Protein AF-A0A2V9C885-F1 (afdb_monomer_lite)

Foldseek 3Di:
DDDPPPPPPCPPPQPLLNVLVPPDFQFFFVSLCVLLVVLVVLLVVLVCQLCVCVVPNPPHDNVSNVSSVVSNVSSVVSCVQQVSVPVGDPGGDPGPDDDPLRVQLVVCVVVDVDDSVVSSVVSVVD

Radius of gyration: 20.15 Å; chains: 1; bounding box: 49×38×55 Å

pLDDT: mean 78.36, std 16.47, range [33.12, 95.31]

Structure (mmCIF, N/CA/C/O backbone):
data_AF-A0A2V9C885-F1
#
_entry.id   AF-A0A2V9C885-F1
#
loop_
_atom_site.group_PDB
_atom_site.id
_atom_site.type_symbol
_atom_site.label_atom_id
_atom_site.label_alt_id
_atom_site.label_comp_id
_atom_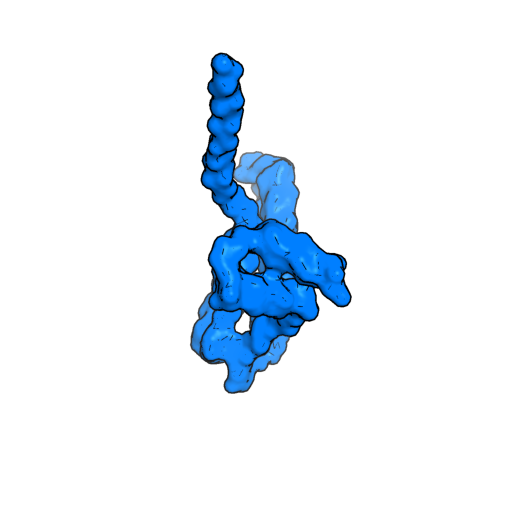site.label_asym_id
_atom_site.label_entity_id
_atom_site.label_seq_id
_atom_site.pdbx_PDB_ins_code
_atom_site.Cartn_x
_atom_site.Cartn_y
_atom_site.Cartn_z
_atom_site.occupancy
_atom_site.B_iso_or_equiv
_atom_site.auth_seq_id
_atom_site.auth_comp_id
_atom_site.auth_asym_id
_atom_site.auth_atom_id
_atom_site.pdbx_PDB_model_num
ATOM 1 N N . MET A 1 1 ? 27.050 26.940 30.603 1.00 33.62 1 MET A N 1
ATOM 2 C CA . MET A 1 1 ? 27.260 26.911 29.139 1.00 33.62 1 MET A CA 1
ATOM 3 C C . MET A 1 1 ? 26.594 25.635 28.635 1.00 33.62 1 MET A C 1
ATOM 5 O O . MET A 1 1 ? 27.182 24.571 28.735 1.00 33.62 1 MET A O 1
ATOM 9 N N . PHE A 1 2 ? 25.306 25.704 28.286 1.00 33.12 2 PHE A N 1
ATOM 10 C CA . PHE A 1 2 ? 24.509 24.533 27.901 1.00 33.12 2 PHE A CA 1
ATOM 11 C C . PHE A 1 2 ? 24.382 24.498 26.380 1.00 33.12 2 PHE A C 1
ATOM 13 O O . PHE A 1 2 ? 23.845 25.427 25.780 1.00 33.12 2 PHE A O 1
ATOM 20 N N . VAL A 1 3 ? 24.921 23.445 25.767 1.00 36.72 3 VAL A N 1
ATOM 21 C CA . VAL A 1 3 ? 24.807 23.185 24.332 1.00 36.72 3 VAL A CA 1
ATOM 22 C C . VAL A 1 3 ? 23.415 22.611 24.083 1.00 36.72 3 VAL A C 1
ATOM 24 O O . VAL A 1 3 ? 23.153 21.448 24.380 1.00 36.72 3 VAL A O 1
ATOM 27 N N . PHE A 1 4 ? 22.511 23.433 23.554 1.00 38.84 4 PHE A N 1
ATOM 28 C CA . PHE A 1 4 ? 21.297 22.940 22.914 1.00 38.84 4 PHE A CA 1
ATOM 29 C C . PHE A 1 4 ? 21.705 22.322 21.576 1.00 38.84 4 PHE A C 1
ATOM 31 O O . PHE A 1 4 ? 21.840 23.017 20.570 1.00 38.84 4 PHE A O 1
ATOM 38 N N . ALA A 1 5 ? 21.919 21.007 21.567 1.00 43.44 5 ALA A N 1
ATOM 39 C CA . ALA A 1 5 ? 21.829 20.230 20.342 1.00 43.44 5 ALA A CA 1
ATOM 40 C C . ALA A 1 5 ? 20.358 20.269 19.917 1.00 43.44 5 ALA A C 1
ATOM 42 O O . ALA A 1 5 ? 19.539 19.473 20.373 1.00 43.44 5 ALA A O 1
ATOM 43 N N . GLY A 1 6 ? 20.015 21.284 19.123 1.00 35.28 6 GLY A N 1
ATOM 44 C CA . GLY A 1 6 ? 18.735 21.375 18.448 1.00 35.28 6 GLY A CA 1
ATOM 45 C C . GLY A 1 6 ? 18.548 20.105 17.639 1.00 35.28 6 GLY A C 1
ATOM 46 O O . GLY A 1 6 ? 19.260 19.868 16.664 1.00 35.28 6 GLY A O 1
ATOM 47 N N . SER A 1 7 ? 17.614 19.271 18.080 1.00 40.09 7 SER A N 1
ATOM 48 C CA . SER A 1 7 ? 17.071 18.173 17.308 1.00 40.09 7 SER A CA 1
ATOM 49 C C . SER A 1 7 ? 16.477 18.794 16.054 1.00 40.09 7 SER A C 1
ATOM 51 O O . SER A 1 7 ? 15.375 19.347 16.066 1.00 40.09 7 SER A O 1
ATOM 53 N N . VAL A 1 8 ? 17.262 18.762 14.976 1.00 42.34 8 VAL A N 1
ATOM 54 C CA . VAL A 1 8 ? 16.789 19.021 13.625 1.00 42.34 8 VAL A CA 1
ATOM 55 C C . VAL A 1 8 ? 15.618 18.075 13.446 1.00 42.34 8 VAL A C 1
ATOM 57 O O . VAL A 1 8 ? 15.782 16.858 13.376 1.00 42.34 8 VAL A O 1
ATOM 60 N N . SER A 1 9 ? 14.420 18.647 13.495 1.00 39.31 9 SER A N 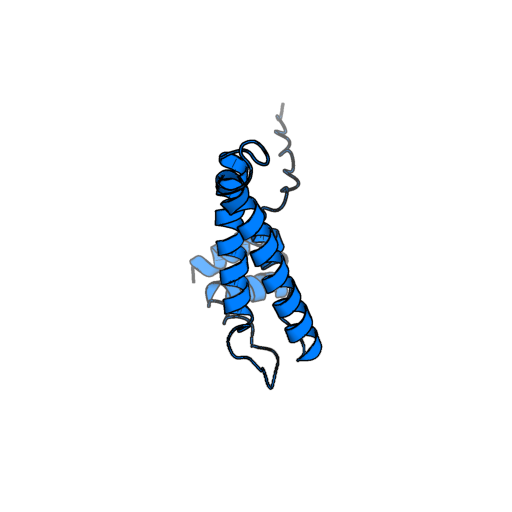1
ATOM 61 C CA . SER A 1 9 ? 13.195 17.945 13.182 1.00 39.31 9 SER A CA 1
ATOM 62 C C . SER A 1 9 ? 13.348 17.497 11.740 1.00 39.31 9 SER A C 1
ATOM 64 O O . SER A 1 9 ? 13.190 18.292 10.815 1.00 39.31 9 SER A O 1
ATOM 66 N N . LEU A 1 10 ? 13.718 16.229 11.558 1.00 40.81 10 LEU A N 1
ATOM 67 C CA . LEU A 1 10 ? 13.443 15.493 10.341 1.00 40.81 10 LEU A CA 1
ATOM 68 C C . LEU A 1 10 ? 11.928 15.577 10.185 1.00 40.81 10 LEU A C 1
ATOM 70 O O . LEU A 1 10 ? 11.185 14.784 10.759 1.00 40.81 10 LEU A O 1
ATOM 74 N N . ALA A 1 11 ? 11.458 16.591 9.461 1.00 40.53 11 ALA A N 1
ATOM 75 C CA . ALA A 1 11 ? 10.193 16.509 8.769 1.00 40.53 11 ALA A CA 1
ATOM 76 C C . ALA A 1 11 ? 10.325 15.256 7.901 1.00 40.53 11 ALA A C 1
ATOM 78 O O . ALA A 1 11 ? 10.942 15.297 6.839 1.00 40.53 11 ALA A O 1
ATOM 79 N N . SER A 1 12 ? 9.900 14.119 8.463 1.00 41.88 12 SER A N 1
ATOM 80 C CA . SER A 1 12 ? 10.065 12.802 7.873 1.00 41.88 12 SER A CA 1
ATOM 81 C C . SER A 1 12 ? 9.453 12.883 6.488 1.00 41.88 12 SER A C 1
ATOM 83 O O . SER A 1 12 ? 8.241 13.084 6.350 1.00 41.88 12 SER A O 1
ATOM 85 N N . ALA A 1 13 ? 10.295 12.826 5.457 1.00 48.34 13 ALA A N 1
ATOM 86 C CA . ALA A 1 13 ? 9.825 12.561 4.116 1.00 48.34 13 ALA A CA 1
ATOM 87 C C . ALA A 1 13 ? 9.169 11.187 4.212 1.00 48.34 13 ALA A C 1
ATOM 89 O O . ALA A 1 13 ? 9.879 10.184 4.261 1.00 48.34 13 ALA A O 1
ATOM 90 N N . ARG A 1 14 ? 7.835 11.169 4.370 1.00 62.25 14 ARG A N 1
ATOM 91 C CA . ARG A 1 14 ? 7.113 9.932 4.650 1.00 62.25 14 ARG A CA 1
ATOM 92 C C . ARG A 1 14 ? 7.539 8.895 3.631 1.00 62.25 14 ARG A C 1
ATOM 94 O O . ARG A 1 14 ? 7.468 9.162 2.425 1.00 62.25 14 ARG A O 1
ATOM 101 N N . THR A 1 15 ? 8.002 7.748 4.111 1.00 83.31 15 THR A N 1
ATOM 102 C CA . THR A 1 15 ? 8.416 6.670 3.217 1.00 83.31 15 THR A CA 1
ATOM 103 C C . THR A 1 15 ? 7.223 6.261 2.351 1.00 83.31 15 THR A C 1
ATOM 105 O O . THR A 1 15 ? 6.061 6.522 2.685 1.00 83.31 15 THR A O 1
ATOM 108 N N . TYR A 1 16 ? 7.481 5.635 1.201 1.00 85.69 16 TYR A N 1
ATOM 109 C CA . TYR A 1 16 ? 6.388 5.178 0.341 1.00 85.69 16 TYR A CA 1
ATOM 110 C C . TYR A 1 16 ? 5.411 4.278 1.115 1.00 85.69 16 TYR A C 1
ATOM 112 O O . TYR A 1 16 ? 4.201 4.463 1.003 1.00 85.69 16 TYR A O 1
ATOM 120 N N . ALA A 1 17 ? 5.933 3.398 1.976 1.00 83.31 17 ALA A N 1
ATOM 121 C CA . ALA A 1 17 ? 5.147 2.560 2.876 1.00 83.31 17 ALA A CA 1
ATOM 122 C C . ALA A 1 17 ? 4.227 3.376 3.792 1.00 83.31 17 ALA A C 1
ATOM 124 O O . ALA A 1 17 ? 3.013 3.199 3.736 1.00 83.31 17 ALA A O 1
ATOM 125 N N . GLU A 1 18 ? 4.765 4.356 4.521 1.00 84.88 18 GLU A N 1
ATOM 126 C CA . GLU A 1 18 ? 3.976 5.224 5.410 1.00 84.88 18 GLU A CA 1
ATOM 127 C C . GLU A 1 18 ? 2.871 5.985 4.659 1.00 84.88 18 GLU A C 1
ATOM 129 O O . GLU A 1 1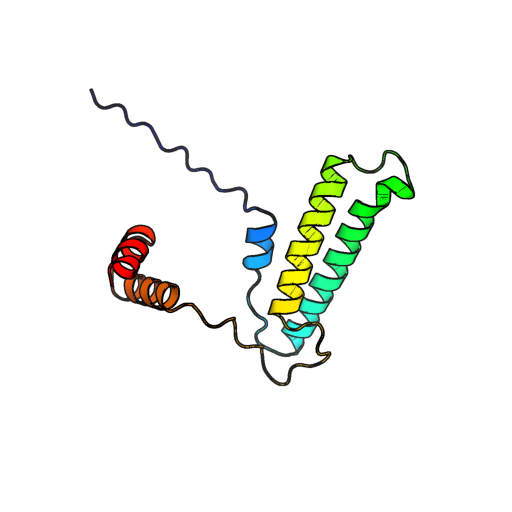8 ? 1.781 6.226 5.186 1.00 84.88 18 GLU A O 1
ATOM 134 N N . LYS A 1 19 ? 3.126 6.373 3.403 1.00 89.19 19 LYS A N 1
ATOM 135 C CA . LYS A 1 19 ? 2.119 7.025 2.560 1.00 89.19 19 LYS A CA 1
ATOM 136 C C . LYS A 1 19 ? 0.976 6.073 2.194 1.00 89.19 19 LYS A C 1
ATOM 138 O O . LYS A 1 19 ? -0.176 6.506 2.193 1.00 89.19 19 LYS A O 1
ATOM 143 N N . ILE A 1 20 ? 1.280 4.816 1.870 1.00 91.44 20 ILE A N 1
ATOM 144 C CA . ILE A 1 20 ? 0.274 3.802 1.522 1.00 91.44 20 ILE A CA 1
ATOM 145 C C . ILE A 1 20 ? -0.506 3.346 2.762 1.00 91.44 20 ILE A C 1
ATOM 147 O O . ILE A 1 20 ? -1.734 3.256 2.715 1.00 91.44 20 ILE A O 1
ATOM 151 N N . GLU A 1 21 ? 0.173 3.134 3.887 1.00 86.00 21 GLU A N 1
ATOM 152 C CA . GLU A 1 21 ? -0.444 2.790 5.175 1.00 86.00 21 GLU A CA 1
ATOM 153 C C . GLU A 1 21 ? -1.381 3.893 5.678 1.00 86.00 21 GLU A C 1
ATOM 155 O O . GLU A 1 21 ? -2.448 3.611 6.229 1.00 86.00 21 GLU A O 1
ATOM 160 N N . GLY A 1 22 ? -1.029 5.156 5.419 1.00 85.62 22 GLY A N 1
ATOM 161 C CA . GLY A 1 22 ? -1.848 6.318 5.755 1.00 85.62 22 GLY A CA 1
ATOM 162 C C . GLY A 1 22 ? -3.158 6.442 4.966 1.00 85.62 22 GLY A C 1
ATOM 163 O O . GLY A 1 22 ? -3.972 7.306 5.293 1.00 85.62 22 GLY A O 1
ATOM 164 N N . ILE A 1 23 ? -3.396 5.617 3.939 1.00 86.94 23 ILE A N 1
ATOM 165 C CA . ILE A 1 23 ? -4.672 5.609 3.211 1.00 86.94 23 ILE A CA 1
ATOM 166 C C . ILE A 1 23 ? -5.741 5.017 4.135 1.00 86.94 23 ILE A C 1
ATOM 168 O O . ILE A 1 23 ? -5.640 3.841 4.466 1.00 86.94 23 ILE A O 1
ATOM 172 N N . PRO A 1 24 ? -6.788 5.752 4.540 1.00 88.06 24 PRO A N 1
ATOM 173 C CA . PRO A 1 24 ? -7.772 5.231 5.485 1.00 88.06 24 PRO A CA 1
ATOM 174 C C . PRO A 1 24 ? -8.525 4.024 4.914 1.00 88.06 24 PRO A C 1
ATOM 176 O O . PRO A 1 24 ? -8.744 3.937 3.699 1.00 88.06 24 PRO A O 1
ATOM 179 N N . TYR A 1 25 ? -8.981 3.131 5.796 1.00 85.75 25 TYR A N 1
ATOM 180 C CA . TYR A 1 25 ? -9.855 2.020 5.413 1.00 85.75 25 TYR A CA 1
ATOM 181 C C . TYR A 1 25 ? -11.106 2.529 4.681 1.00 85.75 25 TYR A C 1
ATOM 183 O O . TYR A 1 25 ? -11.554 3.654 4.934 1.00 85.75 25 TYR A O 1
ATOM 191 N N . PRO A 1 26 ? -11.630 1.770 3.706 1.00 87.75 26 PRO A N 1
ATOM 192 C CA . PRO A 1 26 ? -12.836 2.167 3.002 1.00 87.75 26 PRO A CA 1
ATOM 193 C C . PRO A 1 26 ? -14.037 2.222 3.943 1.00 87.75 26 PRO A C 1
ATOM 195 O O . PRO A 1 26 ? -14.205 1.326 4.761 1.00 87.75 26 PRO A O 1
ATOM 198 N N . THR A 1 27 ? -14.861 3.263 3.828 1.00 87.00 27 THR A N 1
ATOM 199 C CA . THR A 1 27 ? -16.037 3.467 4.700 1.00 87.00 27 THR A CA 1
ATOM 200 C C . THR A 1 27 ? -17.303 2.818 4.157 1.00 87.00 27 THR A C 1
ATOM 202 O O . THR A 1 27 ? -18.191 2.447 4.920 1.00 87.00 27 THR A O 1
ATOM 205 N N . ASP A 1 28 ? -17.386 2.667 2.839 1.00 85.06 28 ASP A N 1
ATOM 206 C CA . ASP A 1 28 ? -18.520 2.082 2.136 1.00 85.06 28 ASP A CA 1
ATOM 207 C C . ASP A 1 28 ? -18.062 1.360 0.859 1.00 85.06 28 ASP A C 1
ATOM 209 O O . ASP A 1 28 ? -16.879 1.342 0.497 1.00 85.06 28 ASP A O 1
ATOM 213 N N . GLN A 1 29 ? -19.014 0.739 0.165 1.00 85.12 29 GLN A N 1
ATOM 214 C CA . GLN A 1 29 ? -18.733 -0.027 -1.041 1.00 85.12 29 GLN A CA 1
ATOM 215 C C . GLN A 1 29 ? -18.215 0.835 -2.206 1.00 85.12 29 GLN A C 1
ATOM 217 O O . GLN A 1 29 ? -17.377 0.368 -2.984 1.00 85.12 29 GLN A O 1
ATOM 222 N N . ALA A 1 30 ? -18.711 2.062 -2.369 1.00 88.12 30 ALA A N 1
ATOM 223 C CA . ALA A 1 30 ? -18.286 2.936 -3.457 1.00 88.12 30 ALA A CA 1
ATOM 224 C C . ALA A 1 30 ? -16.836 3.397 -3.238 1.00 88.12 30 ALA A C 1
ATOM 226 O O . ALA A 1 30 ? -16.017 3.332 -4.161 1.00 88.12 30 ALA A O 1
ATOM 227 N N . ASP A 1 31 ? -16.496 3.769 -2.003 1.00 89.88 31 ASP A N 1
ATOM 228 C CA . ASP A 1 31 ? -15.139 4.118 -1.591 1.00 89.88 31 ASP A CA 1
ATOM 229 C C . ASP A 1 31 ? -14.184 2.920 -1.702 1.00 89.88 31 ASP A C 1
ATOM 231 O O . ASP A 1 31 ? -13.084 3.048 -2.243 1.00 89.88 31 ASP A O 1
ATOM 235 N N . TRP A 1 32 ? -14.626 1.717 -1.318 1.00 89.81 32 TRP A N 1
ATOM 236 C CA . TRP A 1 32 ? -13.859 0.486 -1.530 1.00 89.81 32 TRP A CA 1
ATOM 237 C C . TRP A 1 32 ? -13.535 0.247 -3.006 1.00 89.81 32 TRP A C 1
ATOM 239 O O . TRP A 1 32 ? -12.368 0.049 -3.353 1.00 89.81 32 TRP A O 1
ATOM 249 N N . ARG A 1 33 ? -14.527 0.337 -3.907 1.00 90.00 33 ARG A N 1
ATOM 250 C CA . ARG A 1 33 ? -14.291 0.179 -5.356 1.00 90.00 33 ARG A CA 1
ATOM 251 C C . ARG A 1 33 ? -13.285 1.205 -5.865 1.00 90.00 33 ARG A C 1
ATOM 253 O O . ARG A 1 33 ? -12.395 0.856 -6.642 1.00 90.00 33 ARG A O 1
ATOM 260 N N . LYS A 1 34 ? -13.398 2.455 -5.411 1.00 92.81 34 LYS A N 1
ATOM 261 C CA . LYS A 1 34 ? -12.488 3.542 -5.784 1.00 92.81 34 LYS A CA 1
ATOM 262 C C . LYS A 1 34 ? -11.059 3.273 -5.308 1.00 92.81 34 LYS A C 1
ATOM 264 O O . LYS A 1 34 ? -10.135 3.365 -6.118 1.00 92.81 34 LYS A O 1
ATOM 269 N N . LYS A 1 35 ? -10.876 2.905 -4.036 1.00 92.94 35 LYS A N 1
ATOM 270 C CA . LYS A 1 35 ? -9.568 2.615 -3.427 1.00 92.94 35 LYS A CA 1
ATOM 271 C C . LYS A 1 35 ? -8.918 1.378 -4.040 1.00 92.94 35 LYS A C 1
ATOM 273 O O . LYS A 1 35 ? -7.777 1.464 -4.481 1.00 92.94 35 LYS A O 1
ATOM 278 N N . CYS A 1 36 ? -9.648 0.274 -4.188 1.00 92.50 36 CYS A N 1
ATOM 279 C CA . CYS A 1 36 ? -9.139 -0.923 -4.860 1.00 92.50 36 CYS A CA 1
ATOM 280 C C . CYS A 1 36 ? -8.831 -0.674 -6.343 1.00 92.50 36 CYS A C 1
ATOM 282 O O . CYS A 1 36 ? -7.843 -1.181 -6.867 1.00 92.50 36 CYS A O 1
ATOM 284 N N . GLY A 1 37 ? -9.644 0.126 -7.038 1.00 93.50 37 GLY A N 1
ATOM 285 C CA . GLY A 1 37 ? -9.359 0.538 -8.412 1.00 93.50 37 GLY A CA 1
ATOM 286 C C . GLY A 1 37 ? -8.092 1.390 -8.519 1.00 93.50 37 GLY A C 1
ATOM 287 O O . GLY A 1 37 ? -7.310 1.210 -9.449 1.00 93.50 37 GLY A O 1
ATOM 288 N N . TRP A 1 38 ? -7.868 2.295 -7.564 1.00 95.12 38 TRP A N 1
ATOM 289 C CA . TRP A 1 38 ? -6.636 3.078 -7.490 1.00 95.12 38 TRP A CA 1
ATOM 290 C C . TRP A 1 38 ? -5.416 2.200 -7.194 1.00 95.12 38 TRP A C 1
ATOM 292 O O . TRP A 1 38 ? -4.447 2.283 -7.943 1.00 95.12 38 TRP A O 1
ATOM 302 N N . LEU A 1 39 ? -5.491 1.314 -6.193 1.00 94.38 39 LEU A N 1
ATOM 303 C CA . LEU A 1 39 ? -4.399 0.402 -5.832 1.00 94.38 39 LEU A CA 1
ATOM 304 C C . LEU A 1 39 ? -3.968 -0.465 -7.022 1.00 94.38 39 LEU A C 1
ATOM 306 O O . LEU A 1 39 ? -2.786 -0.509 -7.346 1.00 94.38 39 LEU A O 1
ATOM 310 N N . ARG A 1 40 ? -4.924 -1.066 -7.747 1.00 94.00 40 ARG A N 1
ATOM 311 C CA . ARG A 1 40 ? -4.626 -1.870 -8.947 1.00 94.00 40 ARG A CA 1
ATOM 312 C C . ARG A 1 40 ? -3.911 -1.070 -10.036 1.00 94.00 40 ARG A C 1
ATOM 314 O O . ARG A 1 40 ? -2.965 -1.565 -10.641 1.00 94.00 40 ARG A O 1
ATOM 321 N N . ARG A 1 41 ? -4.351 0.168 -10.293 1.00 94.94 41 ARG A N 1
ATOM 322 C CA . ARG A 1 41 ? -3.696 1.047 -11.279 1.00 94.94 41 ARG A CA 1
ATOM 323 C C . ARG A 1 41 ? -2.285 1.423 -10.846 1.00 94.94 41 ARG A C 1
ATOM 325 O O . ARG A 1 41 ? -1.383 1.450 -11.676 1.00 94.94 41 ARG A O 1
ATOM 332 N N . GLU A 1 42 ? -2.099 1.705 -9.564 1.00 95.31 42 GLU A N 1
ATOM 333 C CA . GLU A 1 42 ? -0.800 2.087 -9.021 1.00 95.31 42 GLU A CA 1
ATOM 334 C C . GLU A 1 42 ? 0.186 0.908 -9.030 1.00 95.31 42 GLU A C 1
ATOM 336 O O . GLU A 1 42 ? 1.344 1.094 -9.397 1.00 95.31 42 GLU A O 1
ATOM 341 N N . ILE A 1 43 ? -0.279 -0.317 -8.757 1.00 94.12 43 ILE A N 1
ATOM 342 C CA . ILE A 1 43 ? 0.520 -1.541 -8.932 1.00 94.12 43 ILE A CA 1
ATOM 343 C C . ILE A 1 43 ? 0.945 -1.698 -10.385 1.00 94.12 43 ILE A C 1
ATOM 345 O O . ILE A 1 43 ? 2.133 -1.857 -10.647 1.00 94.12 43 ILE A O 1
ATOM 349 N N . ALA A 1 44 ? 0.015 -1.588 -11.337 1.00 93.94 44 ALA A N 1
ATOM 350 C CA . ALA A 1 44 ? 0.343 -1.697 -12.757 1.00 93.94 44 ALA A CA 1
ATOM 351 C C . ALA A 1 44 ? 1.378 -0.641 -13.189 1.00 93.94 44 ALA A C 1
ATOM 353 O O . ALA A 1 44 ? 2.311 -0.944 -13.935 1.00 93.94 44 ALA A O 1
ATOM 354 N N . ARG A 1 45 ? 1.266 0.590 -12.670 1.00 92.31 45 ARG A N 1
ATOM 355 C CA . ARG A 1 45 ? 2.245 1.660 -12.907 1.00 92.31 45 ARG A CA 1
ATOM 356 C C . ARG A 1 45 ? 3.631 1.289 -12.371 1.00 92.31 45 ARG A C 1
ATOM 358 O O . ARG A 1 45 ? 4.619 1.457 -13.080 1.00 92.31 45 ARG A O 1
ATOM 365 N N . GLN A 1 46 ? 3.717 0.782 -11.142 1.00 93.50 46 GLN A N 1
ATOM 366 C CA . GLN A 1 46 ? 4.990 0.380 -10.533 1.00 93.50 46 GLN A CA 1
ATOM 367 C C . GLN A 1 46 ? 5.582 -0.863 -11.214 1.00 93.50 46 GLN A C 1
ATOM 369 O O . GLN A 1 46 ? 6.787 -0.915 -11.443 1.00 93.50 46 GLN A O 1
ATOM 374 N N . GLN A 1 47 ? 4.753 -1.825 -11.623 1.00 92.56 47 GLN A N 1
ATOM 375 C CA . GLN A 1 47 ? 5.182 -2.984 -12.409 1.00 92.56 47 GLN A CA 1
ATOM 376 C C . GLN A 1 47 ? 5.771 -2.561 -13.757 1.00 92.56 47 GLN A C 1
ATOM 378 O O . GLN A 1 47 ? 6.816 -3.078 -14.140 1.00 92.56 47 GLN A O 1
ATOM 383 N N . ASN A 1 48 ? 5.159 -1.589 -14.443 1.00 89.94 48 ASN A N 1
ATOM 384 C CA . ASN A 1 48 ? 5.690 -1.047 -15.693 1.00 89.94 48 ASN A CA 1
ATOM 385 C C . ASN A 1 48 ? 7.070 -0.393 -15.500 1.00 89.94 48 ASN A C 1
ATOM 387 O O . ASN A 1 48 ? 7.978 -0.625 -16.293 1.00 89.94 48 ASN A O 1
ATOM 391 N N . ILE A 1 49 ? 7.271 0.352 -14.407 1.00 89.31 49 ILE A N 1
ATOM 392 C CA . ILE A 1 49 ? 8.591 0.906 -14.066 1.00 89.31 49 ILE A CA 1
ATOM 393 C C . ILE A 1 49 ? 9.581 -0.223 -13.764 1.00 89.31 49 ILE A C 1
ATOM 395 O O . ILE A 1 49 ? 10.694 -0.213 -14.285 1.00 89.31 49 ILE A O 1
ATOM 399 N N . ALA A 1 50 ? 9.176 -1.220 -12.977 1.00 87.19 50 ALA A N 1
ATOM 400 C CA . ALA A 1 50 ? 10.016 -2.351 -12.591 1.00 87.19 50 ALA A CA 1
ATOM 401 C C . ALA A 1 50 ? 10.447 -3.243 -13.773 1.00 87.19 50 ALA A C 1
ATOM 403 O O . ALA A 1 50 ? 11.507 -3.869 -13.689 1.00 87.19 50 ALA A O 1
ATOM 404 N N . SER A 1 51 ? 9.645 -3.312 -14.843 1.00 83.31 51 SER A N 1
ATOM 405 C CA . SER A 1 51 ? 9.919 -4.090 -16.060 1.00 83.31 51 SER A CA 1
ATOM 406 C C . SER A 1 51 ? 10.464 -3.258 -17.225 1.00 83.31 51 SER A C 1
ATOM 408 O O . SER A 1 51 ? 10.980 -3.816 -18.188 1.00 83.31 51 SER A O 1
ATOM 410 N N . SER A 1 52 ? 10.421 -1.927 -17.150 1.00 75.81 52 SER A N 1
ATOM 411 C CA . SER A 1 52 ? 10.905 -1.026 -18.209 1.00 75.81 52 SER A CA 1
ATOM 412 C C . SER A 1 52 ? 12.326 -1.343 -18.701 1.00 75.81 52 SER A C 1
ATOM 414 O O . SER A 1 52 ? 12.588 -1.257 -19.899 1.00 75.81 52 SER A O 1
ATOM 416 N N . GLY A 1 53 ? 13.214 -1.798 -17.808 1.00 59.31 53 GLY A N 1
ATOM 417 C CA . GLY A 1 53 ? 14.584 -2.196 -18.131 1.00 59.31 53 GLY A CA 1
ATOM 418 C C . GLY A 1 53 ? 14.704 -3.356 -19.122 1.00 59.31 53 GLY A C 1
ATOM 419 O O . GLY A 1 53 ? 15.741 -3.470 -19.768 1.00 59.31 53 GLY A O 1
ATOM 420 N N . THR A 1 54 ? 13.665 -4.187 -19.282 1.00 60.22 54 THR A N 1
ATOM 421 C CA . THR A 1 54 ? 13.657 -5.294 -20.255 1.00 60.22 54 THR A CA 1
ATOM 422 C C . THR A 1 54 ? 13.151 -4.884 -21.636 1.00 60.22 54 THR A C 1
ATOM 424 O O . THR A 1 54 ? 13.521 -5.505 -22.625 1.00 60.22 54 THR A O 1
ATOM 427 N N . THR A 1 55 ? 12.312 -3.848 -21.719 1.00 62.25 55 THR A N 1
ATOM 428 C CA . THR A 1 55 ? 11.635 -3.431 -22.963 1.00 62.25 55 THR A CA 1
ATOM 429 C C . THR A 1 55 ? 12.240 -2.176 -23.591 1.00 62.25 55 THR A C 1
ATOM 431 O O . THR A 1 55 ? 12.225 -2.046 -24.811 1.00 62.25 55 THR A O 1
ATOM 434 N N . GLN A 1 56 ? 12.785 -1.259 -22.785 1.00 62.06 56 GLN A N 1
ATOM 435 C CA . GLN A 1 56 ? 13.451 -0.035 -23.242 1.00 62.06 56 GLN A CA 1
ATOM 436 C C . GLN A 1 56 ? 14.667 0.260 -22.347 1.00 62.06 56 GLN A C 1
ATOM 438 O O . GLN A 1 56 ? 14.537 0.938 -21.315 1.00 62.06 56 GLN A O 1
ATOM 443 N N . PRO A 1 57 ? 15.856 -0.249 -22.727 1.00 59.62 57 PRO A N 1
ATOM 444 C CA . PRO A 1 57 ? 17.096 -0.002 -22.002 1.00 59.62 57 PRO A CA 1
ATOM 445 C C . PRO A 1 57 ? 17.334 1.505 -21.827 1.00 59.62 57 PRO A C 1
ATOM 447 O O . PRO A 1 57 ? 17.293 2.257 -22.796 1.00 59.62 57 PRO A O 1
ATOM 450 N N . GLY A 1 58 ? 17.572 1.949 -20.588 1.00 63.88 58 GLY A N 1
ATOM 451 C CA . GLY A 1 58 ? 17.903 3.346 -20.267 1.00 63.88 58 GLY A CA 1
ATOM 452 C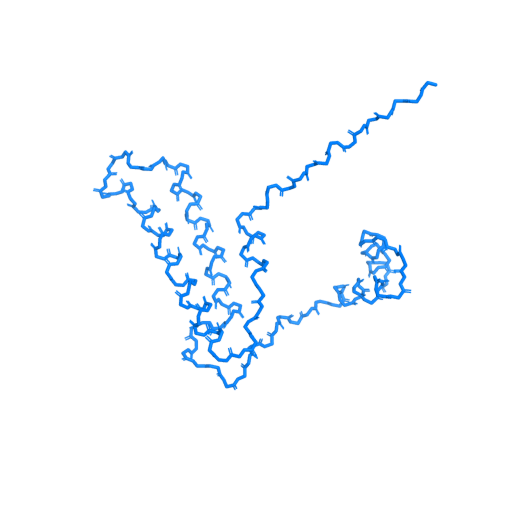 C . GLY A 1 58 ? 16.749 4.224 -19.764 1.00 63.88 58 GLY A C 1
ATOM 453 O O . GLY A 1 58 ? 17.006 5.347 -19.345 1.00 63.88 58 GLY A O 1
ATOM 454 N N . THR A 1 59 ? 15.505 3.731 -19.735 1.00 75.94 59 THR A N 1
ATOM 455 C CA . THR A 1 59 ? 14.347 4.544 -19.293 1.00 75.94 59 THR A CA 1
ATOM 456 C C . THR A 1 59 ? 14.340 4.808 -17.782 1.00 75.94 59 THR A C 1
ATOM 458 O O . THR A 1 59 ? 14.016 5.906 -17.339 1.00 75.94 59 THR A O 1
ATOM 461 N N . PHE A 1 60 ? 14.718 3.813 -16.976 1.00 79.94 60 PHE A N 1
ATOM 462 C CA . PHE A 1 60 ? 14.793 3.921 -15.517 1.00 79.94 60 PHE A CA 1
ATOM 463 C C . PHE A 1 60 ? 16.039 3.204 -14.993 1.00 79.94 60 PHE A C 1
ATOM 465 O O . PHE A 1 60 ? 16.394 2.131 -15.492 1.00 79.94 60 PHE A O 1
ATOM 472 N N . SER A 1 61 ? 16.688 3.770 -13.969 1.00 84.50 61 SER A N 1
ATOM 473 C CA . SER A 1 61 ? 17.863 3.159 -13.334 1.00 84.50 61 SER A CA 1
ATOM 474 C C . SER A 1 61 ? 17.514 1.830 -12.651 1.00 84.50 61 SER A C 1
ATOM 476 O O . SER A 1 61 ? 16.372 1.613 -12.244 1.00 84.50 61 SER A O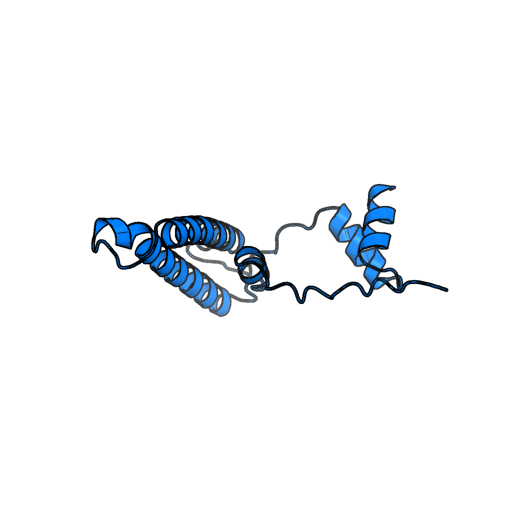 1
ATOM 478 N N . TYR A 1 62 ? 18.503 0.944 -12.479 1.00 83.62 62 TYR A N 1
ATOM 479 C CA . TYR A 1 62 ? 18.324 -0.318 -11.744 1.00 83.62 62 TYR A CA 1
ATOM 480 C C . TYR A 1 62 ? 17.777 -0.088 -10.325 1.00 83.62 62 TYR A C 1
ATOM 482 O O . TYR A 1 62 ? 16.873 -0.790 -9.878 1.00 83.62 62 TYR A O 1
ATOM 490 N N . GLU A 1 63 ? 18.268 0.948 -9.644 1.00 85.62 63 GLU A N 1
ATOM 491 C CA . GLU A 1 63 ? 17.771 1.355 -8.328 1.00 85.62 63 GLU A CA 1
ATOM 492 C C . GLU A 1 63 ? 16.291 1.762 -8.377 1.00 85.62 63 GLU A C 1
ATOM 494 O O . GLU A 1 63 ? 15.498 1.315 -7.552 1.00 85.62 63 GLU A O 1
ATOM 499 N N . THR A 1 64 ? 15.882 2.522 -9.398 1.00 85.62 64 THR A N 1
ATOM 500 C CA . THR A 1 64 ? 14.475 2.911 -9.586 1.00 85.62 64 THR A CA 1
ATOM 501 C C . THR A 1 64 ? 13.584 1.692 -9.826 1.00 85.62 64 THR A C 1
ATOM 503 O O . THR A 1 64 ? 12.480 1.613 -9.287 1.00 85.62 64 THR A O 1
ATOM 506 N N . GLN A 1 65 ? 14.065 0.706 -10.586 1.00 86.31 65 GLN A N 1
ATOM 507 C CA . GLN A 1 65 ? 13.353 -0.556 -10.800 1.00 86.31 65 GLN A CA 1
ATOM 508 C C . GLN A 1 65 ? 13.224 -1.359 -9.498 1.00 86.31 65 GLN A C 1
ATOM 510 O O . GLN A 1 65 ? 12.157 -1.908 -9.224 1.00 86.31 65 GLN A O 1
ATOM 515 N N . ALA A 1 66 ? 14.274 -1.406 -8.672 1.00 86.69 66 ALA A N 1
ATOM 516 C CA . ALA A 1 66 ? 14.244 -2.070 -7.369 1.00 86.69 66 ALA A CA 1
ATOM 517 C C . ALA A 1 66 ? 13.261 -1.388 -6.400 1.00 86.69 66 ALA A C 1
ATOM 519 O O . ALA A 1 66 ? 12.442 -2.065 -5.775 1.00 86.69 66 ALA A O 1
ATOM 520 N N . ILE A 1 67 ? 13.267 -0.052 -6.338 1.00 88.69 67 ILE A N 1
ATOM 521 C CA . ILE A 1 67 ? 12.295 0.732 -5.563 1.00 88.69 67 ILE A CA 1
ATOM 522 C C . ILE A 1 67 ? 10.871 0.447 -6.050 1.00 88.69 67 ILE A C 1
ATOM 524 O O . ILE A 1 67 ? 9.978 0.217 -5.238 1.00 88.69 67 ILE A O 1
ATOM 528 N N . ALA A 1 68 ? 10.649 0.398 -7.365 1.00 89.62 68 ALA A N 1
ATOM 529 C CA . ALA A 1 68 ? 9.339 0.088 -7.924 1.00 89.62 68 ALA A CA 1
ATOM 530 C C . ALA A 1 68 ? 8.847 -1.315 -7.527 1.00 89.62 68 ALA A C 1
ATOM 532 O O . ALA A 1 68 ? 7.680 -1.466 -7.173 1.00 89.62 68 ALA A O 1
ATOM 533 N N . ARG A 1 69 ? 9.726 -2.328 -7.490 1.00 88.75 69 ARG A N 1
ATOM 534 C CA . ARG A 1 69 ? 9.380 -3.678 -6.994 1.00 88.75 69 ARG A CA 1
ATOM 535 C C . ARG A 1 69 ? 8.975 -3.666 -5.519 1.00 88.75 69 ARG A C 1
ATOM 537 O O . ARG A 1 69 ? 7.970 -4.276 -5.167 1.00 88.75 69 ARG A O 1
ATOM 544 N N . ASN A 1 70 ? 9.703 -2.935 -4.674 1.00 89.88 70 ASN A N 1
ATOM 545 C CA . ASN A 1 70 ? 9.342 -2.782 -3.260 1.00 89.88 70 ASN A CA 1
ATOM 546 C C . ASN A 1 70 ? 7.991 -2.069 -3.097 1.00 89.88 70 ASN A C 1
ATOM 548 O O . ASN A 1 70 ? 7.151 -2.502 -2.311 1.00 89.88 70 ASN A O 1
ATOM 552 N N . ASN A 1 71 ? 7.744 -1.028 -3.896 1.00 92.81 71 ASN A N 1
ATOM 553 C CA . ASN A 1 71 ? 6.471 -0.313 -3.903 1.00 92.81 71 ASN A CA 1
ATOM 554 C C . ASN A 1 71 ? 5.297 -1.226 -4.291 1.00 92.81 71 ASN A C 1
ATOM 556 O O . ASN A 1 71 ? 4.228 -1.106 -3.698 1.00 92.81 71 ASN A O 1
ATOM 560 N N . VAL A 1 72 ? 5.483 -2.141 -5.256 1.00 92.50 72 VAL A N 1
ATOM 561 C CA . VAL A 1 72 ? 4.466 -3.149 -5.613 1.00 92.50 72 VAL A CA 1
ATOM 562 C C . VAL A 1 72 ? 4.096 -3.989 -4.393 1.00 92.50 72 VAL A C 1
ATOM 564 O O . VAL A 1 72 ? 2.916 -4.075 -4.074 1.00 92.50 72 VAL A O 1
ATOM 567 N N . ALA A 1 73 ? 5.079 -4.514 -3.655 1.00 89.56 73 ALA A N 1
ATOM 568 C CA . ALA A 1 73 ? 4.814 -5.318 -2.461 1.00 89.56 73 ALA A CA 1
ATOM 569 C C . ALA A 1 73 ? 4.035 -4.539 -1.382 1.00 89.56 73 ALA A C 1
ATOM 571 O O . ALA A 1 73 ? 3.090 -5.066 -0.794 1.00 89.56 73 ALA A O 1
ATOM 572 N N . THR A 1 74 ? 4.372 -3.263 -1.157 1.00 92.62 74 THR A N 1
ATOM 573 C CA . THR A 1 74 ? 3.619 -2.381 -0.249 1.00 92.62 74 THR A CA 1
ATOM 574 C C . THR A 1 74 ? 2.159 -2.213 -0.690 1.00 92.62 74 THR A C 1
ATOM 576 O O . THR A 1 74 ? 1.242 -2.291 0.129 1.00 92.62 74 THR A O 1
ATOM 579 N N . LEU A 1 75 ? 1.920 -1.979 -1.982 1.00 93.75 75 LEU A N 1
ATOM 580 C CA . LEU A 1 75 ? 0.569 -1.805 -2.521 1.00 93.75 75 LEU A CA 1
ATOM 581 C C . LEU A 1 75 ? -0.242 -3.104 -2.488 1.00 93.75 75 LEU A C 1
ATOM 583 O O . LEU A 1 75 ? -1.431 -3.057 -2.176 1.00 93.75 75 LEU A O 1
ATOM 587 N N . ASP A 1 76 ? 0.390 -4.242 -2.779 1.00 91.31 76 ASP A N 1
ATOM 588 C CA . ASP A 1 76 ? -0.232 -5.567 -2.716 1.00 91.31 76 ASP A CA 1
ATOM 589 C C . ASP A 1 76 ? -0.657 -5.903 -1.285 1.00 91.31 76 ASP A C 1
ATOM 591 O O . ASP A 1 76 ? -1.793 -6.330 -1.061 1.00 91.31 76 ASP A O 1
ATOM 595 N N . SER A 1 77 ? 0.203 -5.614 -0.299 1.00 89.94 77 SER A N 1
ATOM 596 C CA . SER A 1 77 ? -0.158 -5.726 1.118 1.00 89.94 77 SER A CA 1
ATOM 597 C C . SER A 1 77 ? -1.399 -4.889 1.424 1.00 89.94 77 SER A C 1
ATOM 599 O O . SER A 1 77 ? -2.352 -5.382 2.027 1.00 89.94 77 SER A O 1
ATOM 601 N N . ARG 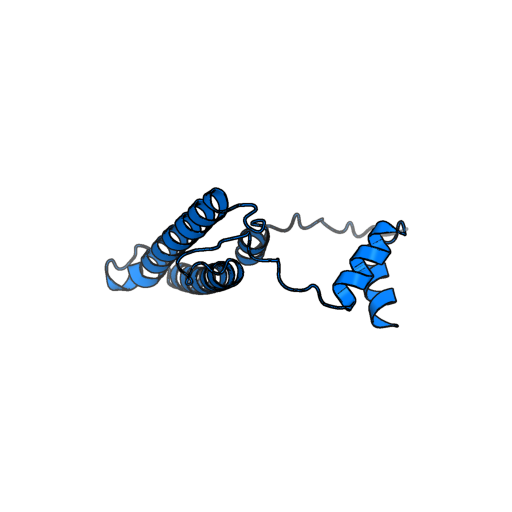A 1 78 ? -1.456 -3.645 0.928 1.00 91.12 78 ARG A N 1
ATOM 602 C CA . ARG A 1 78 ? -2.615 -2.775 1.157 1.00 91.12 78 ARG A CA 1
ATOM 603 C C . ARG A 1 78 ? -3.877 -3.221 0.416 1.00 91.12 78 ARG A C 1
ATOM 605 O O . ARG A 1 78 ? -4.988 -3.001 0.896 1.00 91.12 78 ARG A O 1
ATOM 612 N N . MET A 1 79 ? -3.742 -3.859 -0.744 1.00 91.25 79 MET A N 1
ATOM 613 C CA . MET A 1 79 ? -4.873 -4.503 -1.415 1.00 91.25 79 MET A CA 1
ATOM 614 C C . MET A 1 79 ? -5.423 -5.675 -0.609 1.00 91.25 79 MET A C 1
ATOM 616 O O . MET A 1 79 ? -6.642 -5.854 -0.576 1.00 91.25 79 MET A O 1
ATOM 620 N N . SER A 1 80 ? -4.544 -6.454 0.024 1.00 88.25 80 SER A N 1
ATOM 621 C CA . SER A 1 80 ? -4.938 -7.548 0.911 1.00 88.25 80 SER A CA 1
ATOM 622 C C . SER A 1 80 ? -5.684 -7.022 2.137 1.00 88.25 80 SER A C 1
ATOM 624 O O . SER A 1 80 ? -6.786 -7.490 2.411 1.00 88.25 80 SER A O 1
ATOM 626 N N . ASP A 1 81 ? -5.151 -5.989 2.793 1.00 87.25 81 ASP A N 1
ATOM 627 C CA . ASP A 1 81 ? -5.791 -5.274 3.908 1.00 87.25 81 ASP A CA 1
ATOM 628 C C . ASP A 1 81 ? -7.217 -4.815 3.574 1.00 87.25 81 ASP A C 1
ATOM 630 O O . ASP A 1 81 ? -8.149 -4.957 4.362 1.00 87.25 81 ASP A O 1
ATOM 634 N N . PHE A 1 82 ? -7.412 -4.256 2.378 1.00 88.62 82 PHE A N 1
ATOM 635 C CA . PHE A 1 82 ? -8.724 -3.794 1.922 1.00 88.62 82 PHE A CA 1
ATOM 636 C C . PHE A 1 82 ? -9.582 -4.914 1.326 1.00 88.62 82 PHE A C 1
ATOM 638 O O . PHE A 1 82 ? -10.686 -4.645 0.851 1.00 88.62 82 PHE A O 1
ATOM 645 N N . HIS A 1 83 ? -9.102 -6.158 1.323 1.00 87.00 83 HIS A N 1
ATOM 646 C CA . HIS A 1 83 ? -9.766 -7.313 0.724 1.00 87.00 83 HIS A CA 1
ATOM 647 C C . HIS A 1 83 ? -10.164 -7.083 -0.741 1.00 87.00 83 HIS A C 1
ATOM 649 O O . HIS A 1 83 ? -11.221 -7.508 -1.200 1.00 87.00 83 HIS A O 1
ATOM 655 N N . CYS A 1 84 ? -9.314 -6.418 -1.526 1.00 87.81 84 CYS A N 1
ATOM 656 C CA . CYS A 1 84 ? -9.622 -6.099 -2.920 1.00 87.81 84 CYS A CA 1
ATOM 657 C C . CYS A 1 84 ? -9.810 -7.344 -3.815 1.00 87.81 84 CYS A C 1
ATOM 659 O O . CYS A 1 84 ? -10.368 -7.228 -4.907 1.00 87.81 84 CYS A O 1
ATOM 661 N N . ASN A 1 85 ? -9.376 -8.527 -3.374 1.00 82.00 85 ASN A N 1
ATOM 662 C CA . ASN A 1 85 ? -9.442 -9.774 -4.145 1.00 82.00 85 ASN A CA 1
ATOM 663 C C . ASN A 1 85 ? -10.787 -10.512 -4.034 1.00 82.00 85 ASN A C 1
ATOM 665 O O . ASN A 1 85 ? -11.055 -11.391 -4.845 1.00 82.00 85 ASN A O 1
ATOM 669 N N . THR A 1 86 ? -11.656 -10.159 -3.081 1.00 75.44 86 THR A N 1
ATOM 670 C CA . THR A 1 86 ? -12.929 -10.872 -2.848 1.00 75.44 86 THR A CA 1
ATOM 671 C C . THR A 1 86 ? -14.065 -10.441 -3.784 1.00 75.44 86 THR A C 1
ATOM 673 O O . THR A 1 86 ? -15.155 -11.000 -3.730 1.00 75.44 86 THR A O 1
ATOM 676 N N . GLY A 1 87 ? -13.840 -9.452 -4.658 1.00 64.44 87 GLY A N 1
ATOM 677 C CA . GLY A 1 87 ? -14.791 -9.018 -5.692 1.00 64.44 87 GLY A CA 1
ATOM 678 C C . GLY A 1 87 ? -16.000 -8.217 -5.188 1.00 64.44 87 GLY A C 1
ATOM 679 O O . GLY A 1 87 ? -16.588 -7.465 -5.964 1.00 64.44 87 GLY A O 1
ATOM 680 N N . TYR A 1 88 ? -16.344 -8.304 -3.900 1.00 60.88 88 TYR A N 1
ATOM 681 C CA . TYR A 1 88 ? -17.465 -7.587 -3.298 1.00 60.88 88 TYR A CA 1
ATOM 682 C C . TYR A 1 88 ? -17.344 -7.557 -1.766 1.00 60.88 88 TYR A C 1
ATOM 684 O O . TYR A 1 88 ? -17.029 -8.570 -1.146 1.00 60.88 88 TYR A O 1
ATOM 692 N N . ILE A 1 89 ? -17.654 -6.410 -1.157 1.00 65.69 89 ILE A N 1
ATOM 693 C CA . ILE A 1 89 ? -17.868 -6.278 0.289 1.00 65.69 89 ILE A CA 1
ATOM 694 C C . ILE A 1 89 ? -19.303 -5.785 0.544 1.00 65.69 89 ILE A C 1
ATOM 696 O O . ILE A 1 89 ? -19.758 -4.842 -0.106 1.00 65.69 89 ILE A O 1
ATOM 700 N N . THR A 1 90 ? -20.030 -6.448 1.447 1.00 60.06 90 THR A N 1
ATOM 701 C CA . THR A 1 90 ? -21.378 -6.051 1.915 1.00 60.06 90 THR A CA 1
ATOM 702 C C . THR A 1 90 ? -21.317 -4.930 2.956 1.00 60.06 90 THR A C 1
ATOM 704 O O . THR A 1 90 ? -22.278 -4.188 3.135 1.00 60.06 90 THR A O 1
ATOM 707 N N . SER A 1 91 ? -20.174 -4.791 3.623 1.00 61.22 91 SER A N 1
ATOM 708 C CA . SER A 1 91 ? -19.851 -3.771 4.619 1.00 61.22 91 SER A CA 1
ATOM 709 C C . SER A 1 91 ? -18.362 -3.444 4.522 1.00 61.22 91 SER A C 1
ATOM 711 O O . SER A 1 91 ? -17.587 -4.313 4.122 1.00 61.22 91 SER A O 1
ATOM 713 N N . ALA A 1 92 ? -17.955 -2.223 4.891 1.00 61.59 92 ALA A N 1
ATOM 714 C CA . ALA A 1 92 ? -16.541 -1.858 5.017 1.00 61.59 92 ALA A CA 1
ATOM 715 C C . ALA A 1 92 ? -15.758 -2.973 5.738 1.00 61.59 92 ALA A C 1
ATOM 717 O O . ALA A 1 92 ? -16.241 -3.452 6.772 1.00 61.59 92 ALA A O 1
ATOM 718 N N . PRO A 1 93 ? -14.595 -3.419 5.225 1.00 62.44 93 PRO A N 1
ATOM 719 C CA . PRO A 1 93 ? -13.808 -4.409 5.931 1.00 62.44 93 PRO A CA 1
ATOM 720 C C . PRO A 1 93 ? -13.376 -3.783 7.257 1.00 62.44 93 PRO A C 1
ATOM 722 O O . PRO A 1 93 ? -12.916 -2.632 7.254 1.00 62.44 93 PRO A O 1
ATOM 725 N N . PRO A 1 94 ? -13.547 -4.486 8.387 1.00 63.12 94 PRO A N 1
ATOM 726 C CA . PRO A 1 94 ? -13.057 -3.970 9.647 1.00 63.12 94 PRO A CA 1
ATOM 727 C C . PRO A 1 94 ? -11.542 -3.762 9.520 1.00 63.12 94 PRO A C 1
ATOM 729 O O . PRO A 1 94 ? -10.860 -4.621 8.954 1.00 63.12 94 PRO A O 1
ATOM 732 N N . PRO A 1 95 ? -10.996 -2.640 10.020 1.00 64.44 95 PRO A N 1
ATOM 733 C CA . PRO A 1 95 ? -9.553 -2.505 10.118 1.00 64.44 95 PRO A CA 1
ATOM 734 C C . PRO A 1 95 ? -8.996 -3.680 10.940 1.00 64.44 95 PRO A C 1
ATOM 736 O O . PRO A 1 95 ? -9.705 -4.201 11.812 1.00 64.44 95 PRO A O 1
ATOM 739 N N . PRO A 1 96 ? -7.747 -4.107 10.691 1.00 65.94 96 PRO A N 1
ATOM 740 C CA . PRO A 1 96 ? -7.119 -5.197 11.410 1.00 65.94 96 PRO A CA 1
ATOM 741 C C . PRO A 1 96 ? -7.235 -4.939 12.905 1.00 65.94 96 PRO A C 1
ATOM 743 O O . PRO A 1 96 ? -7.111 -3.803 13.377 1.00 65.94 96 PRO A O 1
ATOM 746 N N . ALA A 1 97 ? -7.535 -6.007 13.642 1.00 67.62 97 ALA A N 1
ATOM 747 C CA . ALA A 1 97 ? -7.701 -5.919 15.077 1.00 67.62 97 ALA A CA 1
ATOM 748 C C . ALA A 1 97 ? -6.411 -5.364 15.687 1.00 67.62 97 ALA A C 1
ATOM 750 O O . ALA A 1 97 ? -5.360 -6.001 15.613 1.00 67.62 97 ALA A O 1
ATOM 751 N N . LYS A 1 98 ? -6.506 -4.178 16.297 1.00 71.50 98 LYS A N 1
ATOM 752 C CA . LYS A 1 98 ? -5.389 -3.573 17.021 1.00 71.50 98 LYS A CA 1
ATOM 753 C C . LYS A 1 98 ? -4.894 -4.555 18.077 1.00 71.50 98 LYS A C 1
ATOM 755 O O . LYS A 1 98 ? -5.692 -5.139 18.830 1.00 71.50 98 LYS A O 1
ATOM 760 N N . SER A 1 99 ? -3.583 -4.719 18.158 1.00 79.31 99 SER A N 1
ATOM 761 C CA . SER A 1 99 ? -2.937 -5.482 19.220 1.00 79.31 99 SER A CA 1
ATOM 762 C C . SER A 1 99 ? -3.350 -4.947 20.601 1.00 79.31 99 SER A C 1
ATOM 764 O O . SER A 1 99 ? -3.819 -3.813 20.749 1.00 79.31 99 SER A O 1
ATOM 766 N N . ASN A 1 100 ? -3.205 -5.769 21.643 1.00 81.12 100 ASN A N 1
ATOM 767 C CA . ASN A 1 100 ? -3.506 -5.335 23.015 1.00 81.12 100 ASN A CA 1
ATOM 768 C C . ASN A 1 100 ? -2.649 -4.123 23.424 1.00 81.12 100 ASN A C 1
ATOM 770 O O . ASN A 1 100 ? -3.133 -3.236 24.126 1.00 81.12 100 ASN A O 1
ATOM 774 N N . ILE A 1 101 ? -1.414 -4.057 22.919 1.00 83.69 101 ILE A N 1
ATOM 775 C CA . ILE A 1 101 ? -0.486 -2.945 23.140 1.00 83.69 101 ILE A CA 1
ATOM 776 C C . ILE A 1 101 ? -0.998 -1.675 22.456 1.00 83.69 101 ILE A C 1
ATOM 778 O O . ILE A 1 101 ? -1.104 -0.641 23.107 1.00 83.69 101 ILE A O 1
ATOM 782 N N . GLU A 1 102 ? -1.401 -1.735 21.184 1.00 81.69 102 GLU A N 1
ATOM 783 C CA . GLU A 1 102 ? -1.958 -0.568 20.481 1.00 81.69 102 GLU A CA 1
ATOM 784 C C . GLU A 1 102 ? -3.224 -0.039 21.157 1.00 81.69 102 GLU A C 1
ATOM 786 O O . GLU A 1 102 ? -3.366 1.170 21.344 1.00 81.69 102 GLU A O 1
ATOM 791 N N . ARG A 1 103 ? -4.116 -0.934 21.598 1.00 82.31 103 ARG A N 1
ATOM 792 C CA . ARG A 1 103 ? -5.301 -0.549 22.381 1.00 82.31 103 ARG A CA 1
ATOM 793 C C . ARG A 1 103 ? -4.921 0.134 23.693 1.00 82.31 103 ARG A C 1
ATOM 795 O O . ARG A 1 103 ? -5.534 1.136 24.057 1.00 82.31 103 ARG A O 1
ATOM 802 N N . CYS A 1 104 ? -3.902 -0.374 24.382 1.00 85.06 104 CYS A N 1
ATOM 803 C CA . CYS A 1 104 ? -3.385 0.238 25.601 1.00 85.06 104 CYS A CA 1
ATOM 804 C C . CYS A 1 104 ? -2.795 1.634 25.334 1.00 85.06 104 CYS A C 1
ATOM 806 O O . CYS A 1 104 ? -3.086 2.573 26.075 1.00 85.06 104 CYS A O 1
ATOM 808 N N . ILE A 1 105 ? -2.031 1.806 24.252 1.00 87.38 105 ILE A N 1
ATOM 809 C CA . ILE A 1 105 ? -1.432 3.094 23.882 1.00 87.38 105 ILE A CA 1
ATOM 810 C C . ILE A 1 105 ? -2.516 4.116 23.544 1.00 87.38 105 ILE A C 1
ATOM 812 O O . ILE A 1 105 ? -2.448 5.249 24.016 1.00 87.38 105 ILE A O 1
ATOM 816 N N . GLU A 1 106 ? -3.535 3.738 22.773 1.00 85.31 106 GLU A N 1
ATOM 817 C CA . GLU A 1 106 ? -4.655 4.630 22.460 1.00 85.31 106 GLU A CA 1
ATOM 818 C C . GLU A 1 106 ? -5.429 5.042 23.708 1.00 85.31 106 GLU A C 1
ATOM 820 O O . GLU A 1 106 ? -5.679 6.231 23.904 1.00 85.31 106 GLU A O 1
ATOM 825 N N . ALA A 1 107 ? -5.739 4.088 24.590 1.00 85.56 107 ALA A N 1
ATOM 826 C CA . ALA A 1 107 ? -6.386 4.381 25.862 1.00 85.56 107 ALA A CA 1
ATOM 827 C C . ALA A 1 107 ? -5.515 5.293 26.742 1.00 85.56 107 ALA A C 1
ATOM 829 O O . ALA A 1 107 ? -6.028 6.216 27.373 1.00 85.56 107 ALA A O 1
ATOM 830 N N . CYS A 1 108 ? -4.199 5.085 26.757 1.00 87.81 108 CYS A N 1
ATOM 831 C CA . CYS A 1 108 ? -3.264 5.931 27.487 1.00 87.81 108 CYS A CA 1
ATOM 832 C C . CYS A 1 108 ? -3.237 7.359 26.926 1.00 87.81 108 CYS A C 1
ATOM 834 O O . CYS A 1 108 ? -3.334 8.310 27.698 1.00 87.81 108 CYS A O 1
ATOM 836 N N . LYS A 1 109 ? -3.184 7.535 25.602 1.00 88.69 109 LYS A N 1
ATOM 837 C CA . LYS A 1 109 ? -3.198 8.862 24.960 1.00 88.69 109 LYS A CA 1
ATOM 838 C C . LYS A 1 109 ? -4.541 9.577 25.124 1.00 88.69 109 LYS A C 1
ATOM 840 O O . LYS A 1 109 ? -4.564 10.796 25.219 1.00 88.69 109 LYS A O 1
ATOM 845 N N . ALA A 1 110 ? -5.647 8.835 25.156 1.00 87.00 110 ALA A N 1
ATOM 846 C CA . ALA A 1 110 ? -6.982 9.402 25.339 1.00 87.00 110 ALA A CA 1
ATOM 847 C C . ALA A 1 110 ? -7.237 9.863 26.784 1.00 87.00 110 ALA A C 1
ATOM 849 O O . ALA A 1 110 ? -7.901 10.872 26.996 1.00 87.00 110 ALA A O 1
ATOM 850 N N . ASN A 1 111 ? -6.704 9.138 27.773 1.00 87.62 111 ASN A N 1
ATOM 851 C CA . ASN A 1 111 ? -6.952 9.408 29.194 1.00 87.62 111 ASN A CA 1
ATOM 852 C C . ASN A 1 111 ? -5.819 10.181 29.885 1.00 87.62 111 ASN A C 1
ATOM 854 O O . ASN A 1 111 ? -5.922 10.501 31.068 1.00 87.62 111 ASN A O 1
ATOM 858 N N . THR A 1 112 ? -4.713 10.456 29.191 1.00 84.25 112 THR A N 1
ATOM 859 C CA . THR A 1 112 ? -3.557 11.148 29.770 1.00 84.25 112 THR A CA 1
ATOM 860 C C . THR A 1 112 ? -2.941 12.131 28.779 1.00 84.25 112 THR A C 1
ATOM 862 O O . THR A 1 112 ? -3.023 11.950 27.572 1.00 84.25 112 THR A O 1
ATOM 865 N N . HIS A 1 113 ? -2.224 13.137 29.284 1.00 85.88 113 HIS A N 1
ATOM 866 C CA . HIS A 1 113 ? -1.409 14.043 28.461 1.00 85.88 113 HIS A CA 1
ATOM 867 C C . HIS A 1 113 ? -0.014 13.471 28.139 1.00 85.88 113 HIS A C 1
ATOM 869 O O . HIS A 1 113 ? 0.937 14.221 27.915 1.00 85.88 113 HIS A O 1
ATOM 875 N N . ARG A 1 114 ? 0.158 12.144 28.198 1.00 81.56 114 ARG A N 1
ATOM 876 C CA . ARG A 1 114 ? 1.455 11.498 27.964 1.00 81.56 114 ARG A CA 1
ATOM 877 C C . ARG A 1 114 ? 1.758 11.430 26.469 1.00 81.56 114 ARG A C 1
ATOM 879 O O . ARG A 1 114 ? 0.865 11.283 25.637 1.00 81.56 114 ARG A O 1
ATOM 886 N N . THR A 1 115 ? 3.044 11.512 26.137 1.00 83.88 115 THR A N 1
ATOM 887 C CA . THR A 1 115 ? 3.512 11.305 24.764 1.00 83.88 115 THR A CA 1
ATOM 888 C C . THR A 1 115 ? 3.359 9.829 24.365 1.00 83.88 115 THR A C 1
ATOM 890 O O . THR A 1 115 ? 3.285 8.961 25.246 1.00 83.88 115 THR A O 1
ATOM 893 N N . PRO A 1 116 ? 3.300 9.513 23.056 1.00 78.38 116 PRO A N 1
ATOM 894 C CA . PRO A 1 116 ? 3.149 8.140 22.576 1.00 78.38 116 PRO A CA 1
ATOM 895 C C . PRO A 1 116 ? 4.202 7.185 23.153 1.00 78.38 116 PRO A C 1
ATOM 897 O O . PRO A 1 116 ? 3.865 6.059 23.503 1.00 78.38 116 PRO A O 1
ATOM 900 N N . GLU A 1 117 ? 5.443 7.648 23.321 1.00 82.62 117 GLU A N 1
ATOM 901 C CA . GLU A 1 117 ? 6.561 6.841 23.822 1.00 82.62 117 GLU A CA 1
ATOM 902 C C . GLU A 1 117 ? 6.365 6.469 25.296 1.00 82.62 117 GLU A C 1
ATOM 904 O O . GLU A 1 117 ? 6.550 5.316 25.674 1.00 82.62 117 GLU A O 1
ATOM 909 N N . LYS A 1 118 ? 5.899 7.414 26.126 1.00 84.56 118 LYS A N 1
ATOM 910 C CA . LYS A 1 118 ? 5.580 7.144 27.540 1.00 84.56 118 LYS A CA 1
ATOM 911 C C . LYS A 1 118 ? 4.378 6.216 27.701 1.00 84.56 118 LYS A C 1
ATOM 913 O O . LYS A 1 118 ? 4.271 5.519 28.708 1.00 84.56 118 LYS A O 1
ATOM 918 N N . CYS A 1 119 ? 3.455 6.236 26.743 1.00 86.00 119 CYS A N 1
ATOM 919 C CA . CYS A 1 119 ? 2.337 5.302 26.716 1.00 86.00 119 CYS A CA 1
ATOM 920 C C . CYS A 1 119 ? 2.774 3.904 26.278 1.00 86.00 119 CYS A C 1
ATOM 922 O O . CYS A 1 119 ? 2.353 2.937 26.900 1.00 86.00 119 CYS A O 1
ATOM 924 N N . LEU A 1 120 ? 3.639 3.792 25.267 1.00 88.00 120 LEU A N 1
ATOM 925 C CA . LEU A 1 120 ? 4.216 2.513 24.848 1.00 88.00 120 LEU A CA 1
ATOM 926 C C . LEU A 1 120 ? 4.980 1.851 26.001 1.00 88.00 120 LEU A C 1
ATOM 928 O O . LEU A 1 120 ? 4.731 0.688 26.297 1.00 88.00 120 LEU A O 1
ATOM 932 N N . ASP A 1 121 ? 5.835 2.606 26.691 1.00 87.19 121 ASP A N 1
ATOM 933 C CA . ASP A 1 121 ? 6.595 2.128 27.851 1.00 87.19 121 ASP A CA 1
ATOM 934 C C . ASP A 1 121 ? 5.669 1.612 28.969 1.00 87.19 121 ASP A C 1
ATOM 936 O O . ASP A 1 121 ? 5.760 0.464 29.400 1.00 87.19 121 ASP A O 1
ATOM 940 N N . ALA A 1 122 ? 4.663 2.407 29.348 1.00 83.19 122 ALA A N 1
ATOM 941 C CA . ALA A 1 122 ? 3.676 2.011 30.353 1.00 83.19 122 ALA A CA 1
ATOM 942 C C . ALA A 1 122 ? 2.843 0.776 29.955 1.00 83.19 122 ALA A C 1
ATOM 944 O O . ALA A 1 122 ? 2.383 0.041 30.829 1.00 83.19 122 ALA A O 1
ATOM 945 N N . CYS A 1 123 ? 2.623 0.563 28.657 1.00 85.06 123 CYS A N 1
ATOM 946 C CA . CYS A 1 123 ? 1.879 -0.575 28.125 1.00 85.06 123 CYS A CA 1
ATOM 947 C C . CYS A 1 123 ? 2.736 -1.834 27.953 1.00 85.06 123 CYS A C 1
ATOM 949 O O . CYS A 1 123 ? 2.186 -2.928 28.000 1.00 85.06 123 CYS A O 1
ATOM 951 N N . ASN A 1 124 ? 4.053 -1.695 27.785 1.00 84.00 124 ASN A N 1
ATOM 952 C CA . ASN A 1 124 ? 4.996 -2.816 27.746 1.00 84.00 124 ASN A CA 1
ATOM 953 C C . ASN A 1 124 ? 5.327 -3.361 29.146 1.00 84.00 124 ASN A C 1
ATOM 955 O O . ASN A 1 124 ? 5.745 -4.508 29.272 1.00 84.00 124 ASN A O 1
ATOM 959 N N . HIS A 1 125 ? 5.148 -2.552 30.193 1.00 70.69 125 HIS A N 1
ATOM 960 C CA . HIS A 1 125 ? 5.364 -2.935 31.595 1.00 70.69 125 HIS A CA 1
ATOM 961 C C . HIS A 1 125 ? 4.101 -3.458 32.311 1.00 70.69 125 HIS A C 1
ATOM 963 O O . HIS A 1 125 ? 4.084 -3.546 33.540 1.00 70.69 125 HIS A O 1
ATOM 969 N N . ARG A 1 126 ? 3.042 -3.779 31.560 1.00 55.88 126 ARG A N 1
ATOM 970 C CA . ARG A 1 126 ? 1.777 -4.349 32.049 1.00 55.88 126 ARG A CA 1
ATOM 971 C C . ARG A 1 126 ? 1.621 -5.792 31.601 1.00 55.88 126 ARG A C 1
ATOM 973 O O . ARG A 1 126 ? 1.062 -6.562 32.410 1.00 55.88 126 ARG A O 1
#

Sequence (126 aa):
MFVFAGSVSLASARTYAEKIEGIPYPTDQADWRKKCGWLRREIARQQNIASSGTTQPGTFSYETQAIARNNVATLDSRMSDFHCNTGYITSAPPPPAKSNIERCIEACKANTHRTPEKCLDACNHR

Secondary structure (DSSP, 8-state):
---------------HHHHHHTSPPPSSHHHHHHHHHHHHHHHHHHHHHHHHHHHSTTSS-HHHHHHHHHHHHHHHHHHHHTTGGGS--SS-PPPPPPPHHHHHHHHHHHHS---HHHHHHHHHT-